Protein AF-A0AAU4M3V0-F1 (afdb_monomer_lite)

Secondary structure (DSSP, 8-state):
--EEEEEEEEPPTT----HHHHHHHHGGGSTT----TT-EEEEEEETTTEEEEEEEEEEEEEEETTEEEEEEEEEEEEEPTT-SSEEEEEEEEES-GGGHHHHHHHHHHHHHT--EE-TTSPEEP-------PPPPP-

Sequence (138 aa):
MAYGMVFAVTTPAGSELTLPVLSGQLGVSSATGTAPKDRVITSAKVPQVGTVARVTGTEVTQLTGDISVELLTMHTMMPVPGTTEDFLVVTLASPNLPLKSEVYDLFDAITSTFRFMSDDGVTVAGGGPATGTPDPPG

Radius of gyration: 17.77 Å; chains: 1; bounding box: 58×30×47 Å

pLDDT: mean 72.84, std 15.42, range [38.44, 91.81]

Foldseek 3Di:
DKDKDKDKFFADPPDPPDPVVVLLVVQPVQVPSDRAPAKDWDWDQQPQQGIKIKIWDWGWDDPDPPDIAIKTKIWIWGDDPPDPGIIMIMIIIGSPVVCNVVSVVVVSVVRSPDFDADPVRHTDGHDDDPPCPPDDDD

Structure (mmCIF, N/CA/C/O backbone):
data_AF-A0AAU4M3V0-F1
#
_entry.id   AF-A0AAU4M3V0-F1
#
loop_
_atom_site.group_PDB
_atom_site.id
_atom_site.type_symbol
_atom_site.label_atom_id
_atom_site.label_alt_id
_atom_site.label_comp_id
_atom_site.label_asym_id
_atom_site.label_entity_id
_atom_site.label_seq_id
_atom_site.pdbx_PDB_ins_code
_atom_site.Cartn_x
_atom_site.Cartn_y
_atom_site.Cartn_z
_atom_site.occupancy
_atom_site.B_iso_or_equiv
_atom_site.auth_seq_id
_atom_site.auth_comp_id
_atom_site.auth_asym_id
_atom_site.auth_atom_id
_atom_site.pdbx_PDB_model_num
ATOM 1 N N . MET A 1 1 ? 18.993 -1.565 -5.072 1.00 63.94 1 MET A N 1
ATOM 2 C CA . MET A 1 1 ? 18.704 -1.772 -3.639 1.00 63.94 1 MET A CA 1
ATOM 3 C C . MET A 1 1 ? 17.196 -1.721 -3.471 1.00 63.94 1 MET A C 1
ATOM 5 O O . MET A 1 1 ? 16.620 -0.722 -3.876 1.00 63.94 1 MET A O 1
ATOM 9 N N . ALA A 1 2 ? 16.561 -2.784 -2.977 1.00 78.94 2 ALA A N 1
ATOM 10 C CA . ALA A 1 2 ? 15.162 -2.717 -2.552 1.00 78.94 2 ALA A CA 1
ATOM 11 C C . ALA A 1 2 ? 15.108 -2.237 -1.095 1.00 78.94 2 ALA A C 1
ATOM 13 O O . ALA A 1 2 ? 16.029 -2.528 -0.330 1.00 78.94 2 ALA A O 1
ATOM 14 N N . TYR A 1 3 ? 14.068 -1.500 -0.719 1.00 81.56 3 TYR A N 1
ATOM 15 C CA . TYR A 1 3 ? 13.893 -1.005 0.644 1.00 81.56 3 TYR A CA 1
ATOM 16 C C . TYR A 1 3 ? 12.436 -1.086 1.086 1.00 81.56 3 TYR A C 1
ATOM 18 O O . TYR A 1 3 ? 11.518 -1.123 0.267 1.00 81.56 3 TYR A O 1
ATOM 26 N N . GLY A 1 4 ? 12.248 -1.112 2.402 1.00 83.69 4 GLY A N 1
ATOM 27 C CA . GLY A 1 4 ? 10.947 -1.053 3.041 1.00 83.69 4 GLY A CA 1
ATOM 28 C C . GLY A 1 4 ? 10.957 -0.058 4.190 1.00 83.69 4 GLY A C 1
ATOM 29 O O . GLY A 1 4 ? 11.937 0.027 4.926 1.00 83.69 4 GLY A O 1
ATOM 30 N N . MET A 1 5 ? 9.880 0.703 4.325 1.00 84.06 5 MET A N 1
ATOM 31 C CA . MET A 1 5 ? 9.674 1.681 5.385 1.00 84.06 5 MET A CA 1
ATOM 32 C C . MET A 1 5 ? 8.268 1.513 5.951 1.00 84.06 5 MET A C 1
ATOM 34 O O . MET A 1 5 ? 7.333 1.186 5.222 1.00 84.06 5 MET A O 1
ATOM 38 N N . VAL A 1 6 ? 8.123 1.732 7.254 1.00 82.94 6 VAL A N 1
ATOM 39 C CA . VAL A 1 6 ? 6.831 1.695 7.941 1.00 82.94 6 VAL A CA 1
ATOM 40 C C . VAL A 1 6 ? 6.683 2.992 8.713 1.00 82.94 6 VAL A C 1
ATOM 42 O O . VAL A 1 6 ? 7.553 3.338 9.510 1.00 82.94 6 VAL A O 1
ATOM 45 N N . PHE A 1 7 ? 5.585 3.699 8.473 1.00 81.19 7 PHE A N 1
ATOM 46 C CA . PHE A 1 7 ? 5.275 4.968 9.118 1.00 81.19 7 PHE A CA 1
ATOM 47 C C . PHE A 1 7 ? 3.944 4.859 9.853 1.00 81.19 7 PHE A C 1
ATOM 49 O O . PHE A 1 7 ? 2.965 4.385 9.282 1.00 81.19 7 PHE A O 1
ATOM 56 N N . ALA A 1 8 ? 3.901 5.319 11.101 1.00 82.06 8 ALA A N 1
ATOM 57 C CA . ALA A 1 8 ? 2.645 5.593 11.786 1.00 82.06 8 ALA A CA 1
ATOM 58 C C . ALA A 1 8 ? 2.203 7.014 11.438 1.00 82.06 8 ALA A C 1
ATOM 60 O O . ALA A 1 8 ? 2.979 7.960 11.581 1.00 82.06 8 ALA A O 1
ATOM 61 N N . VAL A 1 9 ? 0.978 7.149 10.942 1.00 78.75 9 VAL A N 1
ATOM 62 C CA . VAL A 1 9 ? 0.404 8.417 10.499 1.00 78.75 9 VAL A CA 1
ATOM 63 C C . VAL A 1 9 ? -0.927 8.611 11.205 1.00 78.75 9 VAL A C 1
ATOM 65 O O . VAL A 1 9 ? -1.831 7.792 11.059 1.00 78.75 9 VAL A O 1
ATOM 68 N N . THR A 1 10 ? -1.043 9.715 11.935 1.00 77.44 10 THR A N 1
ATOM 69 C CA . THR A 1 10 ? -2.293 10.157 12.554 1.00 77.44 10 THR A CA 1
ATOM 70 C C . THR A 1 10 ? -2.880 11.292 11.729 1.00 77.44 10 THR A C 1
ATOM 72 O O . THR A 1 10 ? -2.192 12.252 11.374 1.00 77.44 10 THR A O 1
ATOM 75 N N . THR A 1 11 ? -4.163 11.178 11.419 1.00 67.06 11 THR A N 1
ATOM 76 C CA . THR A 1 11 ? -4.926 12.189 10.693 1.00 67.06 11 THR A CA 1
ATOM 77 C C . THR A 1 11 ? -5.172 13.390 11.602 1.00 67.06 11 THR A C 1
ATOM 79 O O . THR A 1 11 ? -5.698 13.212 12.698 1.00 67.06 11 THR A O 1
ATOM 82 N N . PRO A 1 12 ? -4.839 14.623 11.184 1.00 62.66 12 PRO A N 1
ATOM 83 C CA . PRO A 1 12 ? -5.226 15.811 11.934 1.00 62.66 12 PRO A CA 1
ATOM 84 C C . PRO A 1 12 ? -6.752 15.957 11.963 1.00 62.66 12 PRO A C 1
ATOM 86 O O . PRO A 1 12 ? -7.401 15.847 10.919 1.00 62.66 12 PRO A O 1
ATOM 89 N N . ALA A 1 13 ? -7.311 16.270 13.134 1.00 57.38 13 ALA A N 1
ATOM 90 C CA . ALA A 1 13 ? -8.748 16.463 13.311 1.00 57.38 13 ALA A CA 1
ATOM 91 C C . ALA A 1 13 ? -9.322 17.436 12.260 1.00 57.38 13 ALA A C 1
ATOM 93 O O . ALA A 1 13 ? -8.825 18.551 12.080 1.00 57.38 13 ALA A O 1
ATOM 94 N N . GLY A 1 14 ? -10.374 17.005 11.558 1.00 57.16 14 GLY A N 1
ATOM 95 C CA . GLY A 1 14 ? -11.028 17.780 10.496 1.00 57.16 14 GLY A CA 1
ATOM 96 C C . GLY A 1 14 ? -10.453 17.590 9.087 1.00 57.16 14 GLY A C 1
ATOM 97 O O . GLY A 1 14 ? -10.948 18.216 8.152 1.00 57.16 14 GLY A O 1
ATOM 98 N N . SER A 1 15 ? -9.449 16.725 8.908 1.00 56.84 15 SER A N 1
ATOM 99 C CA . SER A 1 15 ? -9.001 16.263 7.588 1.00 56.84 15 SER A CA 1
ATOM 100 C C . SER A 1 15 ? -9.563 14.872 7.301 1.00 56.84 15 SER A C 1
ATOM 102 O O . SER A 1 15 ? -9.423 13.973 8.121 1.00 56.84 15 SER A O 1
ATOM 104 N N . GLU A 1 16 ? -10.167 14.650 6.132 1.00 53.31 16 GLU A N 1
ATOM 105 C CA . GLU A 1 16 ? -10.434 13.281 5.685 1.00 53.31 16 GLU A CA 1
ATOM 106 C C . GLU A 1 16 ? -9.158 12.698 5.073 1.00 53.31 16 GLU A C 1
ATOM 108 O O . GLU A 1 16 ? -8.702 13.122 4.006 1.00 53.31 16 GLU A O 1
ATOM 113 N N . LEU A 1 17 ? -8.599 11.679 5.726 1.00 55.09 17 LEU A N 1
ATOM 114 C CA . LEU A 1 17 ? -7.505 10.877 5.187 1.00 55.09 17 LEU A CA 1
ATOM 115 C C . LEU A 1 17 ? -8.054 9.885 4.148 1.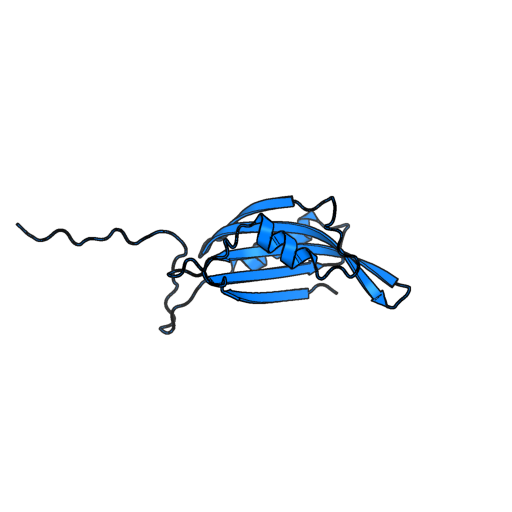00 55.09 17 LEU A C 1
ATOM 117 O O . LEU A 1 17 ? -7.988 8.666 4.291 1.00 55.09 17 LEU A O 1
ATOM 121 N N . THR A 1 18 ? -8.669 10.412 3.087 1.00 53.62 18 THR A N 1
ATOM 122 C CA . THR A 1 18 ? -9.132 9.568 1.988 1.00 53.62 18 THR A CA 1
ATOM 123 C C . THR A 1 18 ? -7.924 9.005 1.239 1.00 53.62 18 THR A C 1
ATOM 125 O O . THR A 1 18 ? -6.879 9.650 1.106 1.00 53.62 18 THR A O 1
ATOM 128 N N . LEU A 1 19 ? -8.065 7.791 0.705 1.00 51.84 19 LEU A N 1
ATOM 129 C CA . LEU A 1 19 ? -7.017 7.136 -0.086 1.00 51.84 19 LEU A CA 1
ATOM 130 C C . LEU A 1 19 ? -6.440 8.038 -1.196 1.00 51.84 19 LEU A C 1
ATOM 132 O O . LEU A 1 19 ? -5.223 8.022 -1.383 1.00 51.84 19 LEU A O 1
ATOM 136 N N . PRO A 1 20 ? -7.236 8.869 -1.902 1.00 51.72 20 PRO A N 1
ATOM 137 C CA . PRO A 1 20 ? -6.722 9.861 -2.849 1.00 51.72 20 PRO A CA 1
ATOM 138 C C . PRO A 1 20 ? -5.824 10.947 -2.228 1.00 51.72 20 PRO A C 1
ATOM 140 O O . PRO A 1 20 ? -4.827 11.321 -2.843 1.00 51.72 20 PRO A O 1
ATOM 143 N N . VAL A 1 21 ? -6.130 11.429 -1.018 1.00 57.75 21 VAL A N 1
ATOM 144 C CA . VAL A 1 21 ? -5.352 12.476 -0.325 1.00 57.75 21 VAL A CA 1
ATOM 145 C C . VAL A 1 21 ? -4.013 11.922 0.160 1.00 57.75 21 VAL A C 1
ATOM 147 O O . VAL A 1 21 ? -2.965 12.496 -0.134 1.00 57.75 21 VAL A O 1
ATOM 150 N N . LEU A 1 22 ? -4.030 10.751 0.802 1.00 58.69 22 LEU A N 1
ATOM 151 C CA . LEU A 1 22 ? -2.815 10.056 1.245 1.00 58.69 22 LEU A CA 1
ATOM 152 C C . LEU A 1 22 ? -1.894 9.718 0.097 1.00 58.69 22 LEU A C 1
ATOM 154 O O . LEU A 1 22 ? -0.694 9.950 0.146 1.00 58.69 22 LEU A O 1
ATOM 158 N N . SER A 1 23 ? -2.467 9.167 -0.962 1.00 52.69 23 SER A N 1
ATOM 159 C CA . SER A 1 23 ? -1.698 8.788 -2.134 1.00 52.69 23 SER A CA 1
ATOM 160 C C . SER A 1 23 ? -1.121 10.005 -2.866 1.00 52.69 23 SER A C 1
ATOM 162 O O . SER A 1 23 ? -0.062 9.892 -3.478 1.00 52.69 23 SER A O 1
ATOM 164 N N . GLY A 1 24 ? -1.766 11.175 -2.791 1.00 53.78 24 GLY A N 1
ATOM 165 C CA . GLY A 1 24 ? -1.188 12.453 -3.219 1.00 53.78 24 GLY A CA 1
ATOM 166 C C . GLY A 1 24 ? 0.002 12.887 -2.357 1.00 53.78 24 GLY A C 1
ATOM 167 O O . GLY A 1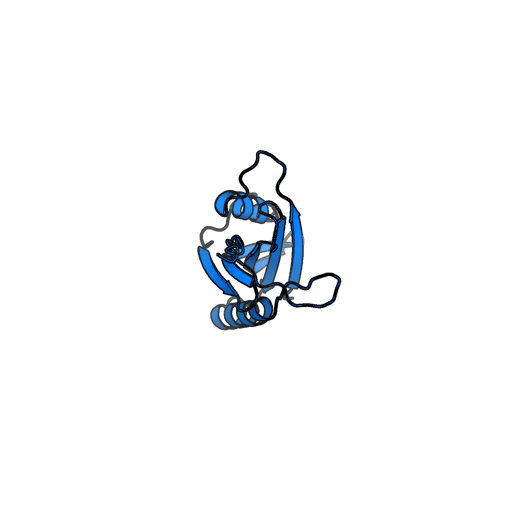 24 ? 1.023 13.299 -2.900 1.00 53.78 24 GLY A O 1
ATOM 168 N N . GLN A 1 25 ? -0.088 12.723 -1.034 1.00 55.62 25 GLN A N 1
ATOM 169 C CA . GLN A 1 25 ? 0.991 13.054 -0.092 1.00 55.62 25 GLN A CA 1
ATOM 170 C C . GLN A 1 25 ? 2.166 12.066 -0.140 1.00 55.62 25 GLN A C 1
ATOM 172 O O . GLN A 1 25 ? 3.312 12.465 0.015 1.00 55.62 25 GLN A O 1
ATOM 177 N N . LEU A 1 26 ? 1.921 10.792 -0.440 1.00 57.00 26 LEU A N 1
ATOM 178 C CA . LEU A 1 26 ? 2.988 9.816 -0.687 1.00 57.00 26 LEU A CA 1
ATOM 179 C C . LEU A 1 26 ? 3.726 10.090 -2.008 1.00 57.00 26 LEU A C 1
ATOM 181 O O . LEU A 1 26 ? 4.866 9.677 -2.170 1.00 57.00 26 LEU A O 1
ATOM 185 N N . GLY A 1 27 ? 3.106 10.826 -2.938 1.00 47.28 27 GLY A N 1
ATOM 186 C CA . GLY A 1 27 ? 3.710 11.227 -4.211 1.00 47.28 27 GLY A CA 1
ATOM 187 C C . GLY A 1 27 ? 4.606 12.472 -4.151 1.00 47.28 27 GLY A C 1
ATOM 188 O O . GLY A 1 27 ? 5.314 12.735 -5.126 1.00 47.28 27 GLY A O 1
ATOM 189 N N . VAL A 1 28 ? 4.619 13.235 -3.044 1.00 39.34 28 VAL A N 1
ATOM 190 C CA . VAL A 1 28 ? 5.461 14.447 -2.924 1.00 39.34 28 VAL A CA 1
ATOM 191 C C . VAL A 1 28 ? 6.933 14.158 -2.607 1.00 39.34 28 VAL A C 1
ATOM 193 O O . VAL A 1 28 ? 7.728 15.092 -2.534 1.00 39.34 28 VAL A O 1
ATOM 196 N N . SER A 1 29 ? 7.328 12.888 -2.466 1.00 44.66 29 SER A N 1
ATOM 197 C CA . SER A 1 29 ? 8.746 12.510 -2.358 1.00 44.66 29 SER A CA 1
ATOM 198 C C . SER A 1 29 ? 9.426 12.236 -3.703 1.00 44.66 29 SER A C 1
ATOM 200 O O . SER A 1 29 ? 10.654 12.166 -3.747 1.00 44.66 29 SER A O 1
ATOM 202 N N . SER A 1 30 ? 8.679 12.229 -4.811 1.00 39.88 30 SER A N 1
ATOM 203 C CA . SER A 1 30 ? 9.284 12.385 -6.131 1.00 39.88 30 SER A CA 1
ATOM 204 C C . SER A 1 30 ? 9.714 13.849 -6.277 1.00 39.88 30 SER A C 1
ATOM 206 O O . SER A 1 30 ? 8.889 14.760 -6.210 1.00 39.88 30 SER A O 1
ATOM 208 N N . ALA A 1 31 ? 11.010 14.106 -6.462 1.00 40.69 31 ALA A N 1
ATOM 209 C CA . ALA A 1 31 ? 11.629 15.439 -6.521 1.00 40.69 31 ALA A CA 1
ATOM 210 C C . ALA A 1 31 ? 11.100 16.383 -7.640 1.00 40.69 31 ALA A C 1
ATOM 212 O O . ALA A 1 31 ? 11.720 17.397 -7.947 1.00 40.69 31 ALA A O 1
ATOM 213 N N . THR A 1 32 ? 9.970 16.060 -8.276 1.00 41.19 32 THR A N 1
ATOM 214 C CA . THR A 1 32 ? 9.362 16.783 -9.402 1.00 41.19 32 THR A CA 1
ATOM 215 C C . THR A 1 32 ? 7.834 16.938 -9.306 1.00 41.19 32 THR A C 1
ATOM 217 O O . THR A 1 32 ? 7.226 17.483 -10.226 1.00 41.19 32 THR A O 1
ATOM 220 N N . GLY A 1 33 ? 7.187 16.502 -8.213 1.00 40.28 33 GLY A N 1
ATOM 221 C CA . GLY A 1 33 ? 5.775 16.817 -7.929 1.00 40.28 33 GLY A CA 1
ATOM 222 C C . GLY A 1 33 ? 4.753 16.281 -8.943 1.00 40.28 33 GLY A C 1
ATOM 223 O O . GLY A 1 33 ? 3.603 16.718 -8.946 1.00 40.28 33 GLY A O 1
ATOM 224 N N . THR A 1 34 ? 5.147 15.342 -9.806 1.00 43.38 34 THR A N 1
ATOM 225 C CA . THR A 1 34 ? 4.259 14.731 -10.800 1.00 43.38 34 THR A CA 1
ATOM 226 C C . THR A 1 34 ? 3.970 13.299 -10.376 1.00 43.38 34 THR A C 1
ATOM 228 O O . THR A 1 34 ? 4.862 12.455 -10.394 1.00 43.38 34 THR A O 1
ATOM 231 N N . ALA A 1 35 ? 2.722 13.014 -9.992 1.00 51.03 35 ALA A N 1
ATOM 232 C CA . ALA A 1 35 ? 2.307 11.648 -9.692 1.00 51.03 35 ALA A CA 1
ATOM 233 C C . ALA A 1 35 ? 2.567 10.741 -10.918 1.00 51.03 35 ALA A C 1
ATOM 235 O O . ALA A 1 35 ? 2.166 11.110 -12.029 1.00 51.03 35 ALA A O 1
ATOM 236 N N . PRO A 1 36 ? 3.213 9.573 -10.748 1.00 56.72 36 PRO A N 1
ATOM 237 C CA . PRO A 1 36 ? 3.459 8.655 -11.855 1.00 56.72 36 PRO A CA 1
ATOM 238 C C . PRO A 1 36 ? 2.157 8.235 -12.544 1.00 56.72 36 PRO A C 1
ATOM 240 O O . PRO A 1 36 ? 1.168 7.904 -11.885 1.00 56.72 36 PRO A O 1
ATOM 243 N N . LYS A 1 37 ? 2.138 8.261 -13.883 1.00 59.00 37 LYS A N 1
ATOM 244 C CA . LYS A 1 37 ? 0.933 7.985 -14.694 1.00 59.00 37 LYS A CA 1
ATOM 245 C C . LYS A 1 37 ? 0.434 6.542 -14.576 1.00 59.00 37 LYS A C 1
ATOM 247 O O . LYS A 1 37 ? -0.710 6.266 -14.914 1.00 59.00 37 LYS A O 1
ATOM 252 N N . ASP A 1 38 ? 1.281 5.636 -14.113 1.00 71.81 38 ASP A N 1
ATOM 253 C CA . ASP A 1 38 ? 1.027 4.208 -13.950 1.00 71.81 38 ASP A CA 1
ATOM 254 C C . ASP A 1 38 ? 0.602 3.832 -12.519 1.00 71.81 38 ASP A C 1
ATOM 256 O O . ASP A 1 38 ? 0.563 2.652 -12.166 1.00 71.81 38 ASP A O 1
ATOM 260 N N . ARG A 1 39 ? 0.265 4.824 -11.683 1.00 73.31 39 ARG A N 1
ATOM 261 C CA . ARG A 1 39 ? -0.191 4.583 -10.314 1.00 73.31 39 ARG A CA 1
ATOM 262 C C . ARG A 1 39 ? -1.575 3.929 -10.298 1.00 73.31 39 ARG A C 1
ATOM 264 O O . ARG A 1 39 ? -2.557 4.508 -10.759 1.00 73.31 39 ARG A O 1
ATOM 271 N N . VAL A 1 40 ? -1.667 2.755 -9.683 1.00 79.06 40 VAL A N 1
ATOM 272 C CA . VAL A 1 40 ? -2.905 1.985 -9.524 1.00 79.06 40 VAL A CA 1
ATOM 273 C C . VAL A 1 40 ? -3.261 1.897 -8.046 1.00 79.06 40 VAL A C 1
ATOM 275 O O . VAL A 1 40 ? -2.453 1.470 -7.222 1.00 79.06 40 VAL A O 1
ATOM 278 N N . ILE A 1 41 ? -4.487 2.303 -7.713 1.00 81.19 41 ILE A N 1
ATOM 279 C CA . ILE A 1 41 ? -5.065 2.147 -6.376 1.00 81.19 41 ILE A CA 1
ATOM 280 C C . ILE A 1 41 ? -5.942 0.898 -6.393 1.00 81.19 41 ILE A C 1
ATOM 282 O O . ILE A 1 41 ? -6.829 0.765 -7.232 1.00 81.19 41 ILE A O 1
ATOM 286 N N . THR A 1 42 ? -5.695 -0.010 -5.461 1.00 80.44 42 THR A N 1
ATOM 287 C CA . THR A 1 42 ? -6.436 -1.259 -5.279 1.00 80.44 42 THR A CA 1
ATOM 288 C C . THR A 1 42 ? -6.767 -1.456 -3.804 1.00 80.44 42 THR A C 1
ATOM 290 O O . THR A 1 42 ? -6.194 -0.807 -2.928 1.00 80.44 42 THR A O 1
ATOM 293 N N . SER A 1 43 ? -7.711 -2.343 -3.513 1.00 81.56 43 SER A N 1
ATOM 294 C CA . SER A 1 43 ? -7.920 -2.868 -2.166 1.00 81.56 43 SER A CA 1
ATOM 295 C C . SER A 1 43 ? -7.330 -4.274 -2.073 1.00 81.56 43 SER A C 1
ATOM 297 O O . SER A 1 43 ? -7.421 -5.059 -3.015 1.00 81.56 43 SER A O 1
ATOM 299 N N . ALA A 1 44 ? -6.719 -4.593 -0.935 1.00 83.94 44 ALA A N 1
ATOM 300 C CA . ALA A 1 44 ? -6.183 -5.917 -0.635 1.00 83.94 44 ALA A CA 1
ATOM 301 C C . ALA A 1 44 ? -6.726 -6.403 0.714 1.00 83.94 44 ALA A C 1
ATOM 303 O O . ALA A 1 44 ? -7.085 -5.600 1.575 1.00 83.94 44 ALA A O 1
ATOM 304 N N . LYS A 1 45 ? -6.805 -7.721 0.910 1.00 84.06 45 LYS A N 1
ATOM 305 C CA . LYS A 1 45 ? -7.132 -8.310 2.214 1.00 84.06 45 LYS A CA 1
ATOM 306 C C . LYS A 1 45 ? -5.849 -8.768 2.887 1.00 84.06 45 LYS A C 1
ATOM 308 O O . LYS A 1 45 ? -5.167 -9.640 2.363 1.00 84.06 45 LYS A O 1
ATOM 313 N N . VAL A 1 46 ? -5.556 -8.216 4.056 1.00 85.94 46 VAL A N 1
ATOM 314 C CA . VAL A 1 46 ? -4.444 -8.653 4.903 1.00 85.94 46 VAL A CA 1
ATOM 315 C C . VAL A 1 46 ? -5.023 -9.519 6.026 1.00 85.94 46 VAL A C 1
ATOM 317 O O . VAL A 1 46 ? -5.889 -9.035 6.757 1.00 85.94 46 VAL A O 1
ATOM 320 N N . PRO A 1 47 ? -4.588 -10.785 6.191 1.00 80.06 47 PRO A N 1
ATOM 321 C CA . PRO A 1 47 ? -5.272 -11.762 7.045 1.00 80.06 47 PRO A CA 1
ATOM 322 C C . PRO A 1 47 ? -5.579 -11.310 8.480 1.00 80.06 47 PRO A C 1
ATOM 324 O O . PRO A 1 47 ? -6.648 -11.623 8.990 1.00 80.06 47 PRO A O 1
ATOM 327 N N . GLN A 1 48 ? -4.670 -10.571 9.122 1.00 79.81 48 GLN A N 1
ATOM 328 C CA . GLN A 1 48 ? -4.803 -10.139 10.524 1.00 79.81 48 GLN A CA 1
ATOM 329 C C . GLN A 1 48 ? -5.239 -8.669 10.678 1.00 79.81 48 GLN A C 1
ATOM 331 O O . GLN A 1 48 ? -5.453 -8.199 11.791 1.00 79.81 48 GLN A O 1
ATOM 336 N N . VAL A 1 49 ? -5.374 -7.934 9.570 1.00 82.38 49 VAL A N 1
ATOM 337 C CA . VAL A 1 49 ? -5.664 -6.486 9.549 1.00 82.38 49 VAL A CA 1
ATOM 338 C C . VAL A 1 49 ? -7.004 -6.170 8.873 1.00 82.38 49 VAL A C 1
ATOM 340 O O . VAL A 1 49 ? -7.613 -5.146 9.157 1.00 82.38 49 VAL A O 1
ATOM 343 N N . GLY A 1 50 ? -7.487 -7.032 7.980 1.00 82.56 50 GLY A N 1
ATOM 344 C CA . GLY A 1 50 ? -8.719 -6.810 7.229 1.00 82.56 50 GLY A CA 1
ATOM 345 C C . GLY A 1 50 ? -8.479 -6.153 5.868 1.00 82.56 50 GLY A C 1
ATOM 346 O O . GLY A 1 50 ? -7.483 -6.425 5.194 1.00 82.56 50 GLY A O 1
ATOM 347 N N . THR A 1 51 ? -9.437 -5.344 5.413 1.00 83.75 51 THR A N 1
ATOM 348 C CA . THR A 1 51 ? -9.353 -4.694 4.095 1.00 83.75 51 THR A CA 1
ATOM 349 C C . THR A 1 51 ? -8.464 -3.464 4.185 1.00 83.75 51 THR A C 1
ATOM 351 O O . THR A 1 51 ? -8.757 -2.535 4.932 1.00 83.75 51 THR A O 1
ATOM 354 N N . VAL A 1 52 ? -7.395 -3.458 3.399 1.00 84.50 52 VAL A N 1
ATOM 355 C CA . VAL A 1 52 ? -6.406 -2.385 3.335 1.00 84.50 52 VAL A CA 1
ATOM 356 C C . VAL A 1 52 ? -6.417 -1.763 1.952 1.00 84.50 52 VAL A C 1
ATOM 358 O O . VAL A 1 52 ? -6.756 -2.408 0.955 1.00 84.50 52 VAL A O 1
ATOM 361 N N . ALA A 1 53 ? -6.016 -0.505 1.880 1.00 83.31 53 ALA A N 1
ATOM 362 C CA . ALA A 1 53 ? -5.800 0.145 0.605 1.00 83.31 53 ALA A CA 1
ATOM 363 C C . ALA A 1 53 ? -4.347 -0.007 0.179 1.00 83.31 53 ALA A C 1
ATOM 365 O O . ALA A 1 53 ? -3.427 0.157 0.980 1.00 83.31 53 ALA A O 1
ATOM 366 N N . ARG A 1 54 ? -4.144 -0.296 -1.100 1.00 84.75 54 ARG A N 1
ATOM 367 C CA . ARG A 1 54 ? -2.833 -0.515 -1.685 1.00 84.75 54 ARG A CA 1
ATOM 368 C C . ARG A 1 54 ? -2.653 0.353 -2.914 1.00 84.75 54 ARG A C 1
ATOM 370 O O . ARG A 1 54 ? -3.510 0.406 -3.789 1.00 84.75 54 ARG A O 1
ATOM 377 N N . VAL A 1 55 ? -1.515 1.020 -2.986 1.00 85.88 55 VAL A N 1
ATOM 378 C CA . VAL A 1 55 ? -1.136 1.867 -4.110 1.00 85.88 55 VAL A CA 1
ATOM 379 C C . VAL A 1 55 ? 0.156 1.324 -4.682 1.00 85.88 55 VAL A C 1
ATOM 381 O O . VAL A 1 55 ? 1.192 1.368 -4.026 1.00 85.88 55 VAL A O 1
ATOM 384 N N . THR A 1 56 ? 0.087 0.802 -5.897 1.00 85.75 56 THR A N 1
ATOM 385 C CA . THR A 1 56 ? 1.259 0.363 -6.654 1.00 85.75 56 THR A CA 1
ATOM 386 C C . THR A 1 56 ? 1.566 1.370 -7.743 1.00 85.75 56 THR A C 1
ATOM 388 O O . THR A 1 56 ? 0.650 1.951 -8.323 1.00 85.75 56 THR A O 1
ATOM 391 N N . GLY A 1 57 ? 2.832 1.550 -8.067 1.00 84.94 57 GLY A N 1
ATOM 392 C CA . GLY A 1 57 ? 3.237 2.364 -9.203 1.00 84.94 57 GLY A CA 1
ATOM 393 C C . GLY A 1 57 ? 4.728 2.259 -9.431 1.00 84.94 57 GLY A C 1
ATOM 394 O O . GLY A 1 57 ? 5.406 1.451 -8.792 1.00 84.94 57 GLY A O 1
ATOM 395 N N . THR A 1 58 ? 5.218 3.083 -10.339 1.00 84.31 58 THR A N 1
ATOM 396 C CA . THR A 1 58 ? 6.633 3.183 -10.639 1.00 84.31 58 THR A CA 1
ATOM 397 C C . THR A 1 58 ? 7.094 4.602 -10.344 1.00 84.31 58 THR A C 1
ATOM 399 O O . THR A 1 58 ? 6.510 5.564 -10.825 1.00 84.31 58 THR A O 1
ATOM 402 N N . GLU A 1 59 ? 8.104 4.759 -9.500 1.00 77.44 59 GLU A N 1
ATOM 403 C CA . GLU A 1 59 ? 8.617 6.055 -9.072 1.00 77.44 59 GLU A CA 1
ATOM 404 C C . GLU A 1 59 ? 10.032 6.259 -9.603 1.00 77.44 59 GLU A C 1
ATOM 406 O O . GLU A 1 59 ? 10.879 5.370 -9.512 1.00 77.44 59 GLU A O 1
ATOM 411 N N . VAL A 1 60 ? 10.292 7.436 -10.170 1.00 77.69 60 VAL A N 1
ATOM 412 C CA . VAL A 1 60 ? 11.623 7.814 -10.646 1.00 77.69 60 VAL A CA 1
ATOM 413 C C . VAL A 1 60 ? 12.299 8.645 -9.565 1.00 77.69 60 VAL A C 1
ATOM 415 O O . VAL A 1 60 ? 11.902 9.781 -9.304 1.00 77.69 60 VAL A O 1
ATOM 418 N N . THR A 1 61 ? 13.342 8.084 -8.961 1.00 68.38 61 THR A N 1
ATOM 419 C CA . THR A 1 61 ? 14.150 8.741 -7.931 1.00 68.38 61 THR A CA 1
ATOM 420 C C . THR A 1 61 ? 15.527 9.073 -8.486 1.00 68.38 61 THR A C 1
ATOM 422 O O . THR A 1 61 ? 16.188 8.232 -9.095 1.00 68.38 61 THR A O 1
ATOM 425 N N . GLN A 1 62 ? 15.991 10.300 -8.251 1.00 67.38 62 GLN A N 1
ATOM 426 C CA . GLN A 1 62 ? 17.369 10.678 -8.554 1.00 67.38 62 GLN A CA 1
ATOM 427 C C . GLN A 1 62 ? 18.300 10.142 -7.464 1.00 67.38 62 GLN A C 1
ATOM 429 O O . GLN A 1 62 ? 18.153 10.487 -6.293 1.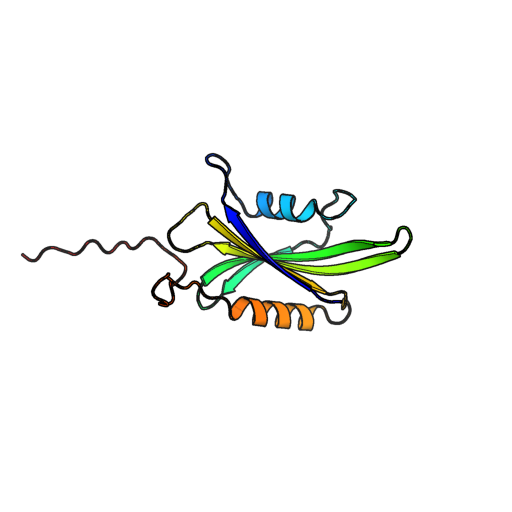00 67.38 62 GLN A O 1
ATOM 434 N N . LEU A 1 63 ? 19.251 9.289 -7.846 1.00 64.94 63 LEU A N 1
ATOM 435 C CA . LEU A 1 63 ? 20.259 8.742 -6.934 1.00 64.94 63 LEU A CA 1
ATOM 436 C C . LEU A 1 63 ? 21.457 9.697 -6.801 1.00 64.94 63 LEU A C 1
ATOM 438 O O . LEU A 1 63 ? 22.004 9.872 -5.716 1.00 64.94 63 LEU A O 1
ATOM 442 N N . THR A 1 64 ? 21.833 10.336 -7.908 1.00 67.31 64 THR A N 1
ATOM 443 C CA . THR A 1 64 ? 22.818 11.423 -8.024 1.00 67.31 64 THR A CA 1
ATOM 444 C C . THR A 1 64 ? 22.392 12.339 -9.178 1.00 67.31 64 THR A C 1
ATOM 446 O O . THR A 1 64 ? 21.542 11.941 -9.971 1.00 67.31 64 THR A O 1
ATOM 449 N N . GLY A 1 65 ? 22.956 13.551 -9.281 1.00 62.78 65 GLY A N 1
ATOM 450 C CA . GLY A 1 65 ? 22.478 14.613 -10.190 1.00 62.78 65 GLY A CA 1
ATOM 451 C C . GLY A 1 65 ? 22.237 14.212 -11.655 1.00 62.78 65 GLY A C 1
ATOM 452 O O . GLY A 1 65 ? 21.367 14.798 -12.291 1.00 62.78 65 GLY A O 1
ATOM 453 N N . ASP A 1 66 ? 22.920 13.174 -12.151 1.00 73.38 66 ASP A N 1
ATOM 454 C CA . ASP A 1 66 ? 22.769 12.674 -13.525 1.00 73.38 66 ASP A CA 1
ATOM 455 C C . ASP A 1 66 ? 22.176 11.250 -13.614 1.00 73.38 66 ASP A C 1
ATOM 457 O O . ASP A 1 66 ? 21.946 10.741 -14.711 1.00 73.38 66 ASP A O 1
ATOM 461 N N . ILE A 1 67 ? 21.925 10.575 -12.483 1.00 74.00 67 ILE A N 1
ATOM 462 C CA . ILE A 1 67 ? 21.455 9.181 -12.447 1.00 74.00 67 ILE A CA 1
ATOM 463 C C . ILE A 1 67 ? 20.046 9.130 -11.865 1.00 74.00 67 ILE A C 1
ATOM 465 O O . ILE A 1 67 ? 19.840 9.244 -10.655 1.00 74.00 67 ILE A O 1
ATOM 469 N N . SER A 1 68 ? 19.074 8.890 -12.742 1.00 74.06 68 SER A N 1
ATOM 470 C CA . SER A 1 68 ? 17.701 8.559 -12.358 1.00 74.06 68 SER A CA 1
ATOM 471 C C . SER A 1 68 ? 17.523 7.045 -12.321 1.00 74.06 68 SER A C 1
ATOM 473 O O . SER A 1 68 ? 17.909 6.348 -13.258 1.00 74.06 68 SER A O 1
ATOM 475 N N . VAL A 1 69 ? 16.943 6.540 -11.236 1.00 77.50 69 VAL A N 1
ATOM 476 C CA . VAL A 1 69 ? 16.589 5.131 -11.071 1.00 77.50 69 VAL A CA 1
ATOM 477 C C . VAL A 1 69 ? 15.080 5.027 -10.982 1.00 77.50 69 VAL A C 1
ATOM 479 O O . VAL A 1 69 ? 14.435 5.719 -10.197 1.00 77.50 69 VAL A O 1
ATOM 482 N N . GLU A 1 70 ? 14.528 4.141 -11.794 1.00 83.50 70 GLU A N 1
ATOM 483 C CA . GLU A 1 70 ? 13.121 3.795 -11.760 1.00 83.50 70 GLU A CA 1
ATOM 484 C C . GLU A 1 70 ? 12.903 2.664 -10.742 1.00 83.50 70 GLU A C 1
ATOM 486 O O . GLU A 1 70 ? 13.683 1.710 -10.667 1.00 83.50 70 GLU A O 1
ATOM 491 N N . LEU A 1 71 ? 11.878 2.796 -9.904 1.00 84.81 71 LEU A N 1
ATOM 492 C CA . LEU A 1 71 ? 11.590 1.901 -8.790 1.00 84.81 71 LEU A CA 1
ATOM 493 C C . LEU A 1 71 ? 10.125 1.486 -8.834 1.00 84.81 71 LEU A C 1
ATOM 495 O O . LEU A 1 71 ? 9.237 2.326 -8.849 1.00 84.81 71 LEU A O 1
ATOM 499 N N . LEU A 1 72 ? 9.854 0.190 -8.761 1.00 88.44 72 LEU A N 1
ATOM 500 C CA . LEU A 1 72 ? 8.525 -0.307 -8.434 1.00 88.44 72 LEU A CA 1
ATOM 501 C C . LEU A 1 72 ? 8.227 0.031 -6.980 1.00 88.44 72 LEU A C 1
ATOM 503 O O . LEU A 1 72 ? 8.991 -0.374 -6.108 1.00 88.44 72 LEU A O 1
ATOM 507 N N . THR A 1 73 ? 7.119 0.709 -6.714 1.00 87.06 73 THR A N 1
ATOM 508 C CA . THR A 1 73 ? 6.670 1.058 -5.367 1.00 87.06 73 THR A CA 1
ATOM 509 C C . THR A 1 73 ? 5.327 0.410 -5.047 1.00 87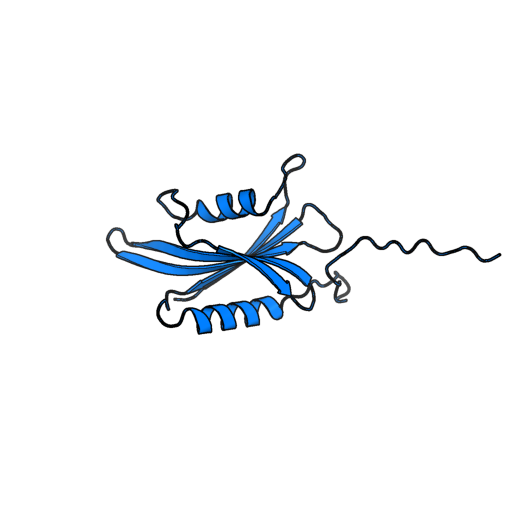.06 73 THR A C 1
ATOM 511 O O . THR A 1 73 ? 4.462 0.246 -5.911 1.00 87.06 73 THR A O 1
ATOM 514 N N . MET A 1 74 ? 5.157 0.013 -3.788 1.00 89.00 74 MET A N 1
ATOM 515 C CA . MET A 1 74 ? 3.912 -0.485 -3.218 1.00 89.00 74 MET A CA 1
ATOM 516 C C . MET A 1 74 ? 3.716 0.120 -1.832 1.00 89.00 74 MET A C 1
ATOM 518 O O . MET A 1 74 ? 4.469 -0.161 -0.903 1.00 89.00 74 MET A O 1
ATOM 522 N N . HIS A 1 75 ? 2.669 0.920 -1.694 1.00 86.81 75 HIS A N 1
ATOM 523 C CA . HIS A 1 75 ? 2.257 1.538 -0.445 1.00 86.81 75 HIS A CA 1
ATOM 524 C C . HIS A 1 75 ? 0.999 0.839 0.057 1.00 86.81 75 HIS A C 1
ATOM 526 O O . HIS A 1 75 ? -0.015 0.833 -0.637 1.00 86.81 75 HIS A O 1
ATOM 532 N N . THR A 1 76 ? 1.047 0.245 1.244 1.00 86.81 76 THR A N 1
ATOM 533 C CA . THR A 1 76 ? -0.106 -0.406 1.877 1.00 86.81 76 THR A CA 1
ATOM 534 C C . THR A 1 76 ? -0.508 0.373 3.117 1.00 86.81 76 THR A C 1
ATOM 536 O O . THR A 1 76 ? 0.292 0.534 4.034 1.00 86.81 76 THR A O 1
ATOM 539 N N . MET A 1 77 ? -1.744 0.861 3.131 1.00 83.69 77 MET A N 1
ATOM 540 C CA . MET A 1 77 ? -2.332 1.631 4.222 1.00 83.69 77 MET A CA 1
ATOM 541 C C . MET A 1 77 ? -3.196 0.710 5.075 1.00 83.69 77 MET A C 1
ATOM 543 O O . MET A 1 77 ? -4.221 0.201 4.615 1.00 83.69 77 MET A O 1
ATOM 547 N N . MET A 1 78 ? -2.767 0.498 6.311 1.00 85.19 78 MET A N 1
ATOM 548 C CA . MET A 1 78 ? -3.400 -0.383 7.282 1.00 85.19 78 MET A CA 1
ATOM 549 C C . MET A 1 78 ? -4.066 0.469 8.369 1.00 85.19 78 MET A C 1
ATOM 551 O O . MET A 1 78 ? -3.348 1.152 9.099 1.00 85.19 78 MET A O 1
ATOM 555 N N . PRO A 1 79 ? -5.404 0.469 8.489 1.00 82.56 79 PRO A N 1
ATOM 556 C CA . PRO A 1 79 ? -6.075 1.190 9.567 1.00 82.56 79 PRO A CA 1
ATOM 557 C C . PRO A 1 79 ? -5.733 0.547 10.914 1.00 82.56 79 PRO A C 1
ATOM 559 O O . PRO A 1 79 ? -5.743 -0.682 11.034 1.00 82.56 79 PRO A O 1
ATOM 562 N N . VAL A 1 80 ? -5.426 1.367 11.920 1.00 83.56 80 VAL A N 1
ATOM 563 C CA . VAL A 1 80 ? -5.160 0.874 13.274 1.00 83.56 80 VAL A CA 1
ATOM 564 C C . VAL A 1 80 ? -6.489 0.471 13.929 1.00 83.56 80 VAL A C 1
ATOM 566 O O . VAL A 1 80 ? -7.447 1.244 13.914 1.00 83.56 80 VAL A O 1
ATOM 569 N N . PRO A 1 81 ? -6.605 -0.738 14.506 1.00 78.00 81 PRO A N 1
ATOM 570 C CA . PRO A 1 81 ? -7.825 -1.151 15.184 1.00 78.00 81 PRO A CA 1
ATOM 571 C C . PRO A 1 81 ? -8.141 -0.245 16.381 1.00 78.00 81 PRO A C 1
ATOM 573 O O . PRO A 1 81 ? -7.282 0.002 17.222 1.00 78.00 81 PRO A O 1
ATOM 576 N N . GLY A 1 82 ? -9.393 0.202 16.490 1.00 75.62 82 GLY A N 1
ATOM 577 C CA . GLY A 1 82 ? -9.867 1.008 17.622 1.00 75.62 82 GLY A CA 1
ATOM 578 C C . GLY A 1 82 ? -9.766 2.521 17.428 1.00 75.62 82 GLY A C 1
ATOM 579 O O . GLY A 1 82 ? -10.354 3.254 18.221 1.00 75.62 82 GLY A O 1
ATOM 580 N N . THR A 1 83 ? -9.119 2.996 16.361 1.00 73.38 83 THR A N 1
ATOM 581 C CA . THR A 1 83 ? -9.106 4.417 15.995 1.00 73.38 83 THR A CA 1
ATOM 582 C C . THR A 1 83 ? -9.483 4.596 14.525 1.00 73.38 83 THR A C 1
ATOM 584 O O . THR A 1 83 ? -9.276 3.722 13.687 1.00 73.38 83 THR A O 1
ATOM 587 N N . THR A 1 84 ? -10.129 5.716 14.202 1.00 70.06 84 THR A N 1
ATOM 588 C CA . THR A 1 84 ? -10.507 6.058 12.817 1.00 70.06 84 THR A CA 1
ATOM 589 C C . THR A 1 84 ? -9.508 6.997 12.153 1.00 70.06 84 THR A C 1
ATOM 591 O O . THR A 1 84 ? -9.599 7.239 10.953 1.00 70.06 84 THR A O 1
ATOM 594 N N . GLU A 1 85 ? -8.583 7.548 12.938 1.00 73.62 85 GLU A N 1
ATOM 595 C CA . GLU A 1 85 ? -7.651 8.588 12.5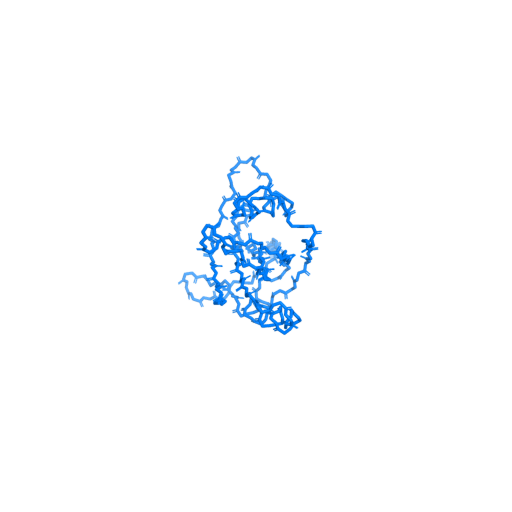11 1.00 73.62 85 GLU A CA 1
ATOM 596 C C . GLU A 1 85 ? -6.218 8.068 12.352 1.00 73.62 85 GLU A C 1
ATOM 598 O O . GLU A 1 85 ? -5.427 8.736 11.688 1.00 73.62 85 GLU A O 1
ATOM 603 N N . ASP A 1 86 ? -5.882 6.884 12.880 1.00 80.62 86 ASP A N 1
ATOM 604 C CA . ASP A 1 86 ? -4.526 6.338 12.790 1.00 80.62 86 ASP A CA 1
ATOM 605 C C . ASP A 1 86 ? -4.392 5.258 11.718 1.00 80.62 86 ASP A C 1
ATOM 607 O O . ASP A 1 86 ? -5.195 4.327 11.593 1.00 80.62 86 ASP A O 1
ATOM 611 N N . PHE A 1 87 ? -3.298 5.355 10.973 1.00 82.25 87 PHE A N 1
ATOM 612 C CA . PHE A 1 87 ? -2.952 4.449 9.894 1.00 82.25 87 PHE A CA 1
ATOM 613 C C . PHE A 1 87 ? -1.472 4.081 9.972 1.00 82.25 87 PHE A C 1
ATOM 615 O O . PHE A 1 87 ? -0.609 4.922 10.218 1.00 82.25 87 PHE A O 1
ATOM 622 N N . LEU A 1 88 ? -1.160 2.820 9.690 1.00 85.19 88 LEU A N 1
ATOM 623 C CA . LEU A 1 88 ? 0.191 2.404 9.340 1.00 85.19 88 LEU A CA 1
ATOM 624 C C . LEU A 1 88 ? 0.347 2.431 7.823 1.00 85.19 88 LEU A C 1
ATOM 626 O O . LEU A 1 88 ? -0.419 1.799 7.095 1.00 85.19 88 LEU A O 1
ATOM 630 N N . VAL A 1 89 ? 1.364 3.134 7.341 1.00 84.62 89 VAL A N 1
ATOM 631 C CA . VAL A 1 89 ? 1.739 3.161 5.929 1.00 84.62 89 VAL A CA 1
ATOM 632 C C . VAL A 1 89 ? 3.003 2.337 5.747 1.00 84.62 89 VAL A C 1
ATOM 634 O O . VAL A 1 89 ? 4.074 2.708 6.222 1.00 84.62 89 VAL A O 1
ATOM 637 N N . VAL A 1 90 ? 2.874 1.208 5.054 1.00 87.69 90 VAL A N 1
ATOM 638 C CA . VAL A 1 90 ? 3.991 0.336 4.684 1.00 87.69 90 VAL A CA 1
ATOM 639 C C . VAL A 1 90 ? 4.384 0.635 3.243 1.00 87.69 90 VAL A C 1
ATOM 641 O O . VAL A 1 90 ? 3.633 0.318 2.322 1.00 87.69 90 VAL A O 1
ATOM 644 N N . THR A 1 91 ? 5.556 1.228 3.050 1.00 86.62 91 THR A N 1
ATOM 645 C CA . THR A 1 91 ? 6.130 1.544 1.739 1.00 86.62 91 THR A CA 1
ATOM 646 C C . THR A 1 91 ? 7.206 0.532 1.396 1.00 86.62 91 THR A C 1
ATOM 648 O O . THR A 1 91 ? 8.190 0.413 2.118 1.00 86.62 91 THR A O 1
ATOM 651 N N . LEU A 1 92 ? 7.056 -0.167 0.277 1.00 88.44 92 LEU A N 1
ATOM 652 C CA . LEU A 1 92 ? 8.055 -1.086 -0.264 1.00 88.44 92 LEU A CA 1
ATOM 653 C C . LEU A 1 92 ? 8.461 -0.616 -1.658 1.00 88.44 92 LEU A C 1
ATOM 655 O O . LEU A 1 92 ? 7.599 -0.251 -2.456 1.00 88.44 92 LEU A O 1
ATOM 659 N N . ALA A 1 93 ? 9.759 -0.617 -1.952 1.00 86.81 93 ALA A N 1
ATOM 660 C CA . ALA A 1 93 ? 10.285 -0.174 -3.236 1.00 86.81 93 ALA A CA 1
ATOM 661 C C . ALA A 1 93 ? 11.416 -1.072 -3.747 1.00 86.81 93 ALA A C 1
ATOM 663 O O . ALA A 1 93 ? 12.228 -1.574 -2.967 1.00 86.81 93 ALA A O 1
ATOM 664 N N . SER A 1 94 ? 11.491 -1.280 -5.063 1.00 87.50 94 SER A N 1
ATOM 665 C CA . SER A 1 94 ? 12.502 -2.135 -5.695 1.00 87.50 94 SER A CA 1
ATOM 666 C C . SER A 1 94 ? 12.853 -1.678 -7.116 1.00 87.50 94 SER A C 1
ATOM 668 O O . SER A 1 94 ? 11.949 -1.416 -7.902 1.00 87.50 94 SER A O 1
ATOM 670 N N . PRO A 1 95 ? 14.142 -1.657 -7.507 1.00 86.19 95 PRO A N 1
ATOM 671 C CA . PRO A 1 95 ? 14.574 -1.319 -8.869 1.00 86.19 95 PRO A CA 1
ATOM 672 C C . PRO A 1 95 ? 14.389 -2.462 -9.879 1.00 86.19 95 PRO A C 1
ATOM 674 O O . PRO A 1 95 ? 14.776 -2.334 -11.037 1.00 86.19 95 PRO A O 1
ATOM 677 N N . ASN A 1 96 ? 13.845 -3.609 -9.463 1.00 85.81 96 ASN A N 1
ATOM 678 C CA . ASN A 1 96 ? 13.732 -4.795 -10.313 1.00 85.81 96 ASN A CA 1
ATOM 679 C C . ASN A 1 96 ? 12.478 -4.742 -11.204 1.00 85.81 96 ASN A C 1
ATOM 681 O O . ASN A 1 96 ? 11.598 -5.592 -11.083 1.00 85.81 96 ASN A O 1
ATOM 685 N N . LEU A 1 97 ? 12.400 -3.762 -12.111 1.00 84.94 97 LEU A N 1
ATOM 686 C CA . LEU A 1 97 ? 11.262 -3.583 -13.027 1.00 84.94 97 LEU A CA 1
ATOM 687 C C . LEU A 1 97 ? 10.892 -4.833 -13.846 1.00 84.94 97 LEU A C 1
ATOM 689 O O . LEU A 1 97 ? 9.699 -5.110 -13.967 1.00 84.94 97 LEU A O 1
ATOM 693 N N . PRO A 1 98 ? 11.852 -5.610 -14.394 1.00 87.94 98 PRO A N 1
ATOM 694 C CA . PRO A 1 98 ? 11.518 -6.794 -15.188 1.00 87.94 98 PRO A CA 1
ATOM 695 C C . PRO A 1 98 ? 10.806 -7.900 -14.398 1.00 87.94 98 PRO A C 1
ATOM 697 O O . PRO A 1 98 ? 10.170 -8.751 -15.005 1.00 87.94 98 PRO A O 1
ATOM 700 N N . LEU A 1 99 ? 10.905 -7.885 -13.063 1.00 87.56 99 LEU A N 1
ATOM 701 C CA . LEU A 1 99 ? 10.315 -8.871 -12.149 1.00 87.56 99 LEU A CA 1
ATOM 702 C C . LEU A 1 99 ? 9.114 -8.281 -11.398 1.00 87.56 99 LEU A C 1
ATOM 704 O O . LEU A 1 99 ? 8.927 -8.522 -10.206 1.00 87.56 99 LEU A O 1
ATOM 708 N N . LYS A 1 100 ? 8.338 -7.421 -12.065 1.00 87.56 100 LYS A N 1
ATOM 709 C CA . LYS A 1 100 ? 7.267 -6.639 -11.434 1.00 87.56 100 LYS A CA 1
ATOM 710 C C . LYS A 1 100 ? 6.265 -7.497 -10.668 1.00 87.56 100 LYS A C 1
ATOM 712 O O . LYS A 1 100 ? 5.942 -7.164 -9.531 1.00 87.56 100 LYS A O 1
ATOM 717 N N . SER A 1 101 ? 5.796 -8.579 -11.280 1.00 87.50 101 SER A 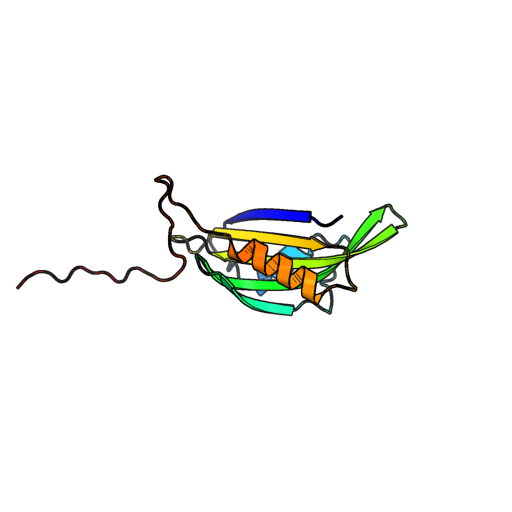N 1
ATOM 718 C CA . SER A 1 101 ? 4.877 -9.537 -10.658 1.00 87.50 101 SER A CA 1
ATOM 719 C C . SER A 1 101 ? 5.469 -10.140 -9.391 1.00 87.50 101 SER A C 1
ATOM 721 O O . SER A 1 101 ? 4.887 -10.030 -8.323 1.00 87.50 101 SER A O 1
ATOM 723 N N . GLU A 1 102 ? 6.673 -10.687 -9.492 1.00 91.81 102 GLU A N 1
ATOM 724 C CA . GLU A 1 102 ? 7.355 -11.416 -8.430 1.00 91.81 102 GLU A CA 1
ATOM 725 C C . GLU A 1 102 ? 7.718 -10.495 -7.262 1.00 91.81 102 GLU A C 1
ATOM 727 O O . GLU A 1 102 ? 7.641 -10.880 -6.097 1.00 91.81 102 GLU A O 1
ATOM 732 N N . VAL A 1 103 ? 8.102 -9.254 -7.565 1.00 90.38 103 VAL A N 1
ATOM 733 C CA . VAL A 1 103 ? 8.364 -8.220 -6.563 1.00 90.38 103 VAL A CA 1
ATOM 734 C C . VAL A 1 103 ? 7.079 -7.836 -5.837 1.00 90.38 103 VAL A C 1
ATOM 736 O O . VAL A 1 103 ? 7.099 -7.715 -4.614 1.00 90.38 103 VAL A O 1
ATOM 739 N N . TYR A 1 104 ? 5.965 -7.654 -6.549 1.00 90.38 104 TYR A N 1
ATOM 740 C CA . TYR A 1 104 ? 4.686 -7.354 -5.908 1.00 90.38 104 TYR A CA 1
ATOM 741 C C . TYR A 1 104 ? 4.138 -8.531 -5.105 1.00 90.38 104 TYR A C 1
ATOM 743 O O . TYR A 1 104 ? 3.603 -8.298 -4.026 1.00 90.38 104 TYR A O 1
ATOM 751 N N . ASP A 1 105 ? 4.345 -9.768 -5.550 1.00 90.75 105 ASP A N 1
ATOM 752 C CA . ASP A 1 105 ? 4.002 -10.965 -4.779 1.00 90.75 105 ASP A CA 1
ATOM 753 C C . ASP A 1 105 ? 4.846 -11.056 -3.501 1.00 90.75 105 ASP A C 1
ATOM 755 O O . ASP A 1 105 ? 4.324 -11.333 -2.422 1.00 90.75 105 ASP A O 1
ATOM 759 N N . LEU A 1 106 ? 6.146 -10.749 -3.582 1.00 90.88 106 LEU A N 1
ATOM 760 C CA . LEU A 1 106 ? 7.011 -10.650 -2.406 1.00 90.88 106 LEU A CA 1
ATOM 761 C C . LEU A 1 106 ? 6.536 -9.548 -1.454 1.00 90.88 106 LEU A C 1
ATOM 763 O O . LEU A 1 106 ? 6.507 -9.741 -0.239 1.00 90.88 106 LEU A O 1
ATOM 767 N N . PHE A 1 107 ? 6.174 -8.384 -1.984 1.00 91.38 107 PHE A N 1
ATOM 768 C CA . PHE A 1 107 ? 5.666 -7.277 -1.184 1.00 91.38 107 PHE A CA 1
ATOM 769 C C . PHE A 1 107 ? 4.334 -7.628 -0.522 1.00 91.38 107 PHE A C 1
ATOM 771 O O . PHE A 1 107 ? 4.138 -7.322 0.655 1.00 91.38 107 PHE A O 1
ATOM 778 N N . ASP A 1 108 ? 3.441 -8.306 -1.240 1.00 89.69 108 ASP A N 1
ATOM 779 C CA . ASP A 1 108 ? 2.193 -8.821 -0.694 1.00 89.69 108 ASP A CA 1
ATOM 780 C C . ASP A 1 108 ? 2.470 -9.815 0.432 1.00 89.69 108 ASP A C 1
ATOM 782 O O . ASP A 1 108 ? 1.979 -9.615 1.543 1.00 89.69 108 ASP A O 1
ATOM 786 N N . ALA A 1 109 ? 3.357 -10.786 0.200 1.00 91.12 109 ALA A N 1
ATOM 787 C CA . ALA A 1 109 ? 3.789 -11.747 1.205 1.00 91.12 109 ALA A CA 1
ATOM 788 C C . ALA A 1 109 ? 4.337 -11.045 2.455 1.00 91.12 109 ALA A C 1
ATOM 790 O O . ALA A 1 109 ? 3.898 -11.363 3.557 1.00 91.12 109 ALA A O 1
ATOM 791 N N . ILE A 1 110 ? 5.207 -10.038 2.310 1.00 89.88 110 ILE A N 1
ATOM 792 C CA . ILE A 1 110 ? 5.701 -9.229 3.435 1.00 89.88 110 ILE A CA 1
ATOM 793 C C . ILE A 1 110 ? 4.530 -8.566 4.171 1.00 89.88 110 ILE A C 1
ATOM 795 O O . ILE A 1 110 ? 4.376 -8.764 5.376 1.00 89.88 110 ILE A O 1
ATOM 799 N N . THR A 1 111 ? 3.664 -7.828 3.469 1.00 88.31 111 THR A N 1
ATOM 800 C CA . THR A 1 111 ? 2.533 -7.119 4.098 1.00 88.31 111 THR A CA 1
ATOM 801 C C . THR A 1 111 ? 1.495 -8.052 4.727 1.00 88.31 111 THR A C 1
ATOM 803 O O . THR A 1 111 ? 0.871 -7.681 5.717 1.00 88.31 111 THR A O 1
ATOM 806 N N . SER A 1 112 ? 1.355 -9.282 4.228 1.00 87.88 112 SER A N 1
ATOM 807 C CA . SER A 1 112 ? 0.451 -10.298 4.777 1.00 87.88 112 SER A CA 1
ATOM 808 C C . SER A 1 112 ? 0.860 -10.786 6.171 1.00 87.88 112 SER A C 1
ATOM 810 O O . SER A 1 112 ? 0.022 -11.297 6.914 1.00 87.88 112 SER A O 1
ATOM 812 N N . THR A 1 113 ? 2.132 -10.601 6.547 1.00 89.38 113 THR A N 1
ATOM 813 C CA . THR A 1 113 ? 2.652 -10.996 7.867 1.00 89.38 113 THR A CA 1
ATOM 814 C C . THR A 1 113 ? 2.359 -9.977 8.968 1.00 89.38 113 THR A C 1
ATOM 816 O O . THR A 1 113 ? 2.527 -10.288 10.154 1.00 89.38 113 THR A O 1
ATOM 819 N N . PHE A 1 114 ? 1.922 -8.770 8.597 1.00 87.75 114 PHE A N 1
ATOM 820 C CA . PHE A 1 114 ? 1.626 -7.710 9.549 1.00 87.75 114 PHE A CA 1
ATOM 821 C C . PHE A 1 114 ? 0.377 -8.047 10.353 1.00 87.75 114 PHE A C 1
ATOM 823 O O . PHE A 1 114 ? -0.639 -8.510 9.832 1.00 87.75 114 PHE A O 1
ATOM 830 N N . ARG A 1 115 ? 0.477 -7.789 11.652 1.00 84.75 115 ARG A N 1
ATOM 831 C CA . ARG A 1 115 ? -0.588 -7.972 12.631 1.00 84.75 115 ARG A CA 1
ATOM 832 C C . ARG A 1 115 ? -0.471 -6.882 13.682 1.00 84.75 115 ARG A C 1
ATOM 834 O O . ARG A 1 115 ? 0.642 -6.513 14.055 1.00 84.75 115 ARG A O 1
ATOM 841 N N . PHE A 1 116 ? -1.607 -6.399 14.161 1.00 84.00 116 PHE A N 1
ATOM 842 C CA . PHE A 1 116 ? -1.640 -5.499 15.304 1.00 84.00 116 PHE A CA 1
ATOM 843 C C . PHE A 1 116 ? -1.585 -6.313 16.590 1.00 84.00 116 PHE A C 1
ATOM 845 O O . PHE A 1 116 ? -2.237 -7.351 16.707 1.00 84.00 116 PHE A O 1
ATOM 852 N N . MET A 1 117 ? -0.786 -5.852 17.545 1.00 81.75 117 MET A N 1
ATOM 853 C CA . MET A 1 117 ? -0.680 -6.451 18.870 1.00 81.75 117 MET A CA 1
ATOM 854 C C . MET A 1 117 ? -1.094 -5.405 19.901 1.00 81.75 117 MET A C 1
ATOM 856 O O . MET A 1 117 ? -0.689 -4.251 19.790 1.00 81.75 117 MET A O 1
ATOM 860 N N . SER A 1 118 ? -1.907 -5.807 20.875 1.00 77.81 118 SER A N 1
ATOM 861 C CA . SER A 1 118 ? -2.131 -5.038 22.098 1.00 77.81 118 SER A CA 1
ATOM 862 C C . SER A 1 118 ? -0.846 -4.986 22.923 1.00 77.81 118 SER A C 1
ATOM 864 O O . SER A 1 118 ? 0.018 -5.855 22.774 1.00 77.81 118 SER A O 1
ATOM 866 N N . ASP A 1 119 ? -0.768 -4.046 23.864 1.00 76.31 119 ASP A N 1
ATOM 867 C CA . ASP A 1 119 ? 0.335 -3.966 24.834 1.00 76.31 119 ASP A CA 1
ATOM 868 C C . ASP A 1 119 ? 0.508 -5.270 25.640 1.00 76.31 119 ASP A C 1
ATOM 870 O O . ASP A 1 119 ? 1.626 -5.658 25.970 1.00 76.31 119 ASP A O 1
ATOM 874 N N . ASP A 1 120 ? -0.584 -6.013 25.853 1.00 74.56 120 ASP A N 1
ATOM 875 C CA . ASP A 1 120 ? -0.591 -7.330 26.508 1.00 74.56 120 ASP A CA 1
ATOM 876 C C . ASP A 1 120 ? -0.144 -8.494 25.591 1.00 74.56 120 ASP A C 1
ATOM 878 O O . ASP A 1 120 ? -0.228 -9.666 25.961 1.00 74.56 120 ASP A O 1
ATOM 882 N N . GLY A 1 121 ? 0.302 -8.209 24.363 1.00 68.81 121 GLY A N 1
ATOM 883 C CA . GLY A 1 121 ? 0.803 -9.205 23.408 1.00 68.81 121 GLY A CA 1
ATOM 884 C C . GLY A 1 121 ? -0.275 -10.020 22.679 1.00 68.81 121 GLY A C 1
ATOM 885 O O . GLY A 1 121 ? 0.047 -10.960 21.948 1.00 68.81 121 GLY A O 1
ATOM 886 N N . VAL A 1 122 ? -1.553 -9.671 22.845 1.00 75.81 122 VAL A N 1
ATOM 887 C CA . VAL A 1 122 ? -2.687 -10.315 22.162 1.00 75.81 122 VAL A CA 1
ATOM 888 C C . VAL A 1 122 ? -2.874 -9.710 20.769 1.00 75.81 122 VAL A C 1
ATOM 890 O O . VAL A 1 122 ? -2.744 -8.503 20.588 1.00 75.81 122 VAL A O 1
ATOM 893 N N . THR A 1 123 ? -3.170 -10.536 19.760 1.00 71.12 123 THR A N 1
ATOM 894 C CA . THR A 1 123 ? -3.428 -10.035 18.397 1.00 71.12 123 THR A CA 1
ATOM 895 C C . THR A 1 123 ? -4.783 -9.333 18.337 1.00 71.12 123 THR A C 1
ATOM 897 O O . THR A 1 123 ? -5.799 -9.922 18.705 1.00 71.12 123 THR A O 1
ATOM 900 N N . VAL A 1 124 ? -4.799 -8.095 17.843 1.00 72.56 124 VAL A N 1
ATOM 901 C CA . VAL A 1 124 ? -6.025 -7.314 17.648 1.00 72.56 124 VAL A CA 1
ATOM 902 C C . VAL A 1 124 ? -6.493 -7.505 16.213 1.00 72.56 124 VAL A C 1
ATOM 904 O O . VAL A 1 124 ? -5.778 -7.160 15.273 1.00 72.56 124 VAL A O 1
ATOM 907 N N . ALA A 1 125 ? -7.686 -8.070 16.035 1.00 65.56 125 ALA A N 1
ATOM 908 C CA . ALA A 1 125 ? -8.273 -8.224 14.711 1.00 65.56 125 ALA A CA 1
ATOM 909 C C . ALA A 1 125 ? -8.656 -6.851 14.138 1.00 65.56 125 ALA A C 1
ATOM 911 O O . ALA A 1 125 ? -9.351 -6.066 14.786 1.00 65.56 125 ALA A O 1
ATOM 912 N N . GLY A 1 126 ? -8.221 -6.562 12.911 1.00 56.72 126 GLY A N 1
ATOM 913 C CA . GLY A 1 126 ? -8.628 -5.347 12.215 1.00 56.72 126 GLY A CA 1
ATOM 914 C C . GLY A 1 126 ? -10.013 -5.468 11.566 1.00 56.72 126 GLY A C 1
ATOM 915 O O . GLY A 1 126 ? -10.194 -6.205 10.596 1.00 56.72 126 GLY A O 1
ATOM 916 N N . GLY A 1 127 ? -10.981 -4.704 12.092 1.00 49.28 127 GLY A N 1
ATOM 917 C CA . GLY A 1 127 ? -12.169 -4.249 11.356 1.00 49.28 127 GLY A CA 1
ATOM 918 C C . GLY A 1 127 ? -13.543 -4.455 12.021 1.00 49.28 127 GLY A C 1
ATOM 919 O O . GLY A 1 127 ? -14.056 -5.569 12.042 1.00 49.28 127 GLY A O 1
ATOM 920 N N . GLY A 1 128 ? -14.192 -3.341 12.404 1.00 39.19 128 GLY A N 1
ATOM 921 C CA . GLY A 1 128 ? -15.650 -3.198 12.608 1.00 39.19 128 GLY A CA 1
ATOM 922 C C . GLY A 1 128 ? -16.087 -2.903 14.055 1.00 39.19 128 GLY A C 1
ATOM 923 O O . GLY A 1 128 ? -15.529 -3.501 14.971 1.00 39.19 128 GLY A O 1
ATOM 924 N N . PRO A 1 129 ? -17.064 -1.997 14.304 1.00 38.44 129 PRO A N 1
ATOM 925 C CA . PRO A 1 129 ? -17.480 -1.651 15.660 1.00 38.44 129 PRO A CA 1
ATOM 926 C C . PRO A 1 129 ? -18.002 -2.903 16.360 1.00 38.44 129 PRO A C 1
ATOM 928 O O . PRO A 1 129 ? -18.877 -3.595 15.835 1.00 38.44 129 PRO A O 1
ATOM 931 N N . ALA A 1 130 ? -17.484 -3.176 17.555 1.00 44.22 130 ALA A N 1
ATOM 932 C CA . ALA A 1 130 ? -18.044 -4.171 18.450 1.00 44.22 130 ALA A CA 1
ATOM 933 C C . ALA A 1 130 ? -19.464 -3.735 18.855 1.00 44.22 130 ALA A C 1
ATOM 935 O O . ALA A 1 130 ? -19.674 -3.106 19.888 1.00 44.22 130 ALA A O 1
ATOM 936 N N . THR A 1 131 ? -20.463 -4.058 18.035 1.00 45.47 131 THR A N 1
ATOM 937 C CA . THR A 1 131 ? -21.871 -4.079 18.445 1.00 45.47 131 THR A CA 1
ATOM 938 C C . THR A 1 131 ? -22.099 -5.368 19.224 1.00 45.47 131 THR A C 1
ATOM 940 O O . THR A 1 131 ? -22.737 -6.308 18.772 1.00 45.47 131 THR A O 1
ATOM 943 N N . GLY A 1 132 ? -21.495 -5.420 20.407 1.00 44.31 132 GLY A N 1
ATOM 944 C CA . GLY A 1 132 ? -21.775 -6.408 21.433 1.00 44.31 132 GLY A CA 1
ATOM 945 C C . GLY A 1 132 ? -22.397 -5.696 22.620 1.00 44.31 132 GLY A C 1
ATOM 946 O O . GLY A 1 132 ? -21.749 -5.544 23.648 1.00 44.31 132 GLY A O 1
ATOM 947 N N . THR A 1 133 ? -23.625 -5.197 22.470 1.00 48.47 133 THR A N 1
ATOM 948 C CA . THR A 1 133 ? -24.450 -4.885 23.640 1.00 48.47 133 THR A CA 1
ATOM 949 C C . THR A 1 133 ? -24.792 -6.228 24.290 1.00 48.47 133 THR A C 1
ATOM 951 O O . THR A 1 133 ? -25.403 -7.060 23.617 1.00 48.47 133 THR A O 1
ATOM 954 N N . PRO A 1 134 ? -24.376 -6.503 25.538 1.00 52.50 134 PRO A N 1
ATOM 955 C CA . PRO A 1 134 ? -24.818 -7.704 26.224 1.00 52.50 134 PRO A CA 1
ATOM 956 C C . PRO A 1 134 ? -26.319 -7.569 26.501 1.00 52.50 134 PRO A C 1
ATOM 958 O O . PRO A 1 134 ? -26.755 -6.613 27.143 1.00 52.50 134 PRO A O 1
ATOM 961 N N . ASP A 1 135 ? -27.098 -8.505 25.964 1.00 48.47 135 ASP A N 1
ATOM 962 C CA . ASP A 1 135 ? -28.526 -8.651 26.245 1.00 48.47 135 ASP A CA 1
ATOM 963 C C . ASP A 1 135 ? -28.704 -8.963 27.747 1.00 48.47 135 ASP A C 1
ATOM 965 O O . ASP A 1 135 ? -28.051 -9.887 28.251 1.00 48.47 135 ASP A O 1
ATOM 969 N N . PRO A 1 136 ? -29.486 -8.179 28.514 1.00 63.56 136 PRO A N 1
ATOM 970 C CA . PRO A 1 136 ? -29.722 -8.472 29.922 1.00 63.56 136 PRO A CA 1
ATOM 971 C C . PRO A 1 136 ? -30.618 -9.714 30.081 1.00 63.56 136 PRO A C 1
ATOM 973 O O . PRO A 1 136 ? -31.529 -9.924 29.282 1.00 63.56 136 PRO A O 1
ATOM 976 N N . PRO A 1 137 ? -30.412 -10.531 31.129 1.00 63.03 137 PRO A N 1
ATOM 977 C CA . PRO A 1 137 ? -31.264 -11.684 31.379 1.00 63.03 137 PRO A CA 1
ATOM 978 C C . PRO A 1 137 ? -32.642 -11.218 31.870 1.00 63.03 137 PRO A C 1
ATOM 980 O O . PRO A 1 137 ? -32.734 -10.465 32.844 1.00 63.03 137 PRO A O 1
ATOM 983 N N . GLY A 1 138 ? -33.694 -11.672 31.187 1.00 58.53 138 GLY A N 1
ATOM 984 C CA . GLY A 1 138 ? -35.085 -11.641 31.648 1.00 58.53 138 GLY A CA 1
ATOM 985 C C . GLY A 1 138 ? -35.529 -13.006 32.147 1.00 58.53 138 GLY A C 1
ATOM 986 O O . GLY A 1 138 ? -35.102 -14.012 31.537 1.00 58.53 138 GLY A O 1
#